Protein AF-A0A9P8V8M3-F1 (afdb_monomer_lite)

Secondary structure (DSSP, 8-state):
--S-PPPSSTTSPP---GGGGGG--EEEEEEETTS-----HHHHHHHHTT-SEEEEEEE-SSTT---SGGGGGGTT----SEEEEEES-TT-HHHHHHHHHHHHSPP----------

pLDDT: mean 81.67, std 18.56, range [38.06, 97.56]

Radius of gyration: 16.49 Å; chains: 1; bounding box: 47×42×40 Å

Organism: NCBI:txid936078

Sequence (117 aa):
MLKGFPSLGSGCPPLREVAVLPRIRRFYLRVRLDCDTILRREDVTQAFSGVEELVIDVWQAMFLGADHSALKIFEGVRNVKNPRITGSTTGFHDYARWLEDVMKGEVESPVETSEEN

Structure (mmCIF, N/CA/C/O backbone):
data_AF-A0A9P8V8M3-F1
#
_entry.id   AF-A0A9P8V8M3-F1
#
loop_
_atom_site.group_PDB
_atom_site.id
_atom_site.type_symbol
_atom_site.label_atom_id
_atom_site.label_alt_id
_atom_site.label_comp_id
_atom_site.label_asym_id
_atom_site.label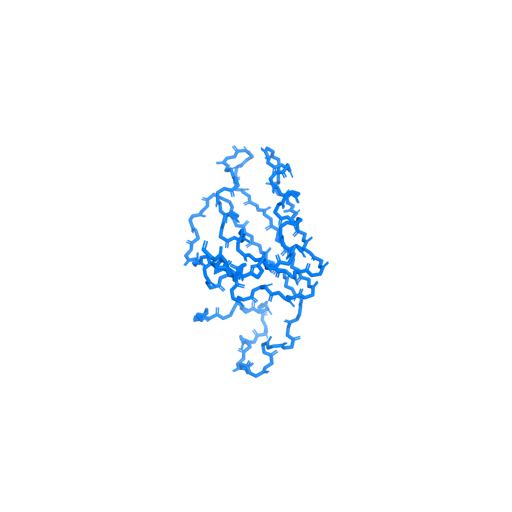_entity_id
_atom_site.label_seq_id
_atom_site.pdbx_PDB_ins_code
_atom_site.Cartn_x
_atom_site.Cartn_y
_atom_site.Cartn_z
_atom_site.occupancy
_atom_site.B_iso_or_equiv
_atom_site.auth_seq_id
_atom_site.auth_comp_id
_atom_site.auth_asym_id
_atom_site.auth_atom_id
_atom_site.pdbx_PDB_model_num
ATOM 1 N N . MET A 1 1 ? 3.275 -12.520 12.100 1.00 40.09 1 MET A N 1
ATOM 2 C CA . MET A 1 1 ? 3.616 -11.507 13.138 1.00 40.09 1 MET A CA 1
ATOM 3 C C . MET A 1 1 ? 4.928 -10.836 12.733 1.00 40.09 1 MET A C 1
ATOM 5 O O . MET A 1 1 ? 5.972 -11.481 12.808 1.00 40.09 1 MET A O 1
ATOM 9 N N . LEU A 1 2 ? 4.887 -9.583 12.253 1.00 44.72 2 LEU A N 1
ATOM 10 C CA . LEU A 1 2 ? 6.090 -8.826 11.864 1.00 44.72 2 LEU A CA 1
ATOM 11 C C . LEU A 1 2 ? 7.050 -8.701 13.064 1.00 44.72 2 LEU A C 1
ATOM 13 O O . LEU A 1 2 ? 6.693 -8.122 14.086 1.00 44.72 2 LEU A O 1
ATOM 17 N N . LYS A 1 3 ? 8.275 -9.230 12.950 1.00 41.22 3 LYS A N 1
ATOM 18 C CA . LYS A 1 3 ? 9.258 -9.314 14.054 1.00 41.22 3 LYS A CA 1
ATOM 19 C C . LYS A 1 3 ? 10.054 -8.019 14.323 1.00 41.22 3 LYS A C 1
ATOM 21 O O . LYS A 1 3 ? 11.187 -8.078 14.789 1.00 41.22 3 LYS A O 1
ATOM 26 N N . GLY A 1 4 ? 9.472 -6.851 14.067 1.00 55.44 4 GLY A N 1
ATOM 27 C CA . GLY A 1 4 ? 10.084 -5.561 14.398 1.00 55.44 4 GLY A CA 1
ATOM 28 C C . GLY A 1 4 ? 9.378 -4.407 13.699 1.00 55.44 4 GLY A C 1
ATOM 29 O O . GLY A 1 4 ? 9.239 -4.421 12.479 1.00 55.44 4 GLY A O 1
ATOM 30 N N . PHE A 1 5 ? 8.907 -3.426 14.470 1.00 57.16 5 PHE A N 1
ATOM 31 C CA . PHE A 1 5 ? 8.253 -2.236 13.927 1.00 57.16 5 PHE A CA 1
ATOM 32 C C . PHE A 1 5 ? 9.311 -1.181 13.558 1.00 57.16 5 PHE A C 1
ATOM 34 O O . PHE A 1 5 ? 10.254 -0.989 14.335 1.00 57.16 5 PHE A O 1
ATOM 41 N N . PRO A 1 6 ? 9.190 -0.489 12.412 1.00 57.47 6 PRO A N 1
ATOM 42 C CA . PRO A 1 6 ? 10.121 0.571 12.044 1.00 57.47 6 PRO A CA 1
ATOM 43 C C . PRO A 1 6 ? 10.077 1.705 13.079 1.00 57.47 6 PRO A C 1
ATOM 45 O O . PRO A 1 6 ? 9.008 2.142 13.506 1.00 57.47 6 PRO A O 1
ATOM 48 N N . SER A 1 7 ? 11.247 2.175 13.513 1.00 55.47 7 SER A N 1
ATOM 49 C CA . SER A 1 7 ? 11.361 3.315 14.427 1.00 55.47 7 SER A CA 1
ATOM 50 C C . SER A 1 7 ? 10.819 4.585 13.766 1.00 55.47 7 SER A C 1
ATOM 52 O O . SER A 1 7 ? 11.233 4.928 12.656 1.00 55.47 7 SER A O 1
ATOM 54 N N . LEU A 1 8 ? 9.939 5.308 14.460 1.00 56.34 8 LEU A N 1
ATOM 55 C CA . LEU A 1 8 ? 9.415 6.604 14.024 1.00 56.34 8 LEU A CA 1
ATOM 56 C C . LEU A 1 8 ? 10.487 7.694 14.229 1.00 56.34 8 LEU A C 1
ATOM 58 O O . LEU A 1 8 ? 10.442 8.461 15.182 1.00 56.34 8 LEU A O 1
ATOM 62 N N . GLY A 1 9 ? 11.485 7.743 13.345 1.00 54.00 9 GLY A N 1
ATOM 63 C CA . GLY A 1 9 ? 12.499 8.802 13.302 1.00 54.00 9 GLY A CA 1
ATOM 64 C C . GLY A 1 9 ? 13.653 8.674 14.308 1.00 54.00 9 GLY A C 1
ATOM 65 O O . GLY A 1 9 ? 13.595 7.942 15.296 1.00 54.00 9 GLY A O 1
ATOM 66 N N . SER A 1 10 ? 14.734 9.410 14.033 1.00 50.25 10 SER A N 1
ATOM 67 C CA . SER A 1 10 ? 15.955 9.484 14.844 1.00 50.25 10 SER A CA 1
ATOM 68 C C . SER A 1 10 ? 15.697 10.238 16.154 1.00 50.25 10 SER A C 1
ATOM 70 O O . SER A 1 10 ? 16.038 11.410 16.291 1.00 50.25 10 SER A O 1
ATOM 72 N N . GLY A 1 11 ? 15.023 9.597 17.103 1.00 57.19 11 GLY A N 1
ATOM 73 C CA . GLY A 1 11 ? 14.722 10.199 18.403 1.00 57.19 11 GLY A CA 1
ATOM 74 C C . GLY A 1 11 ? 13.590 9.525 19.169 1.00 57.19 11 GLY A C 1
ATOM 75 O O . GLY A 1 11 ? 13.534 9.661 20.387 1.00 57.19 11 GLY A O 1
ATOM 76 N N . CYS A 1 12 ? 12.728 8.751 18.499 1.00 55.00 12 CYS A N 1
ATOM 77 C CA . CYS A 1 12 ? 11.761 7.907 19.194 1.00 55.00 12 CYS A CA 1
ATOM 78 C C . CYS A 1 12 ? 12.305 6.481 19.314 1.00 55.00 12 CYS A C 1
ATOM 80 O O . CYS A 1 12 ? 12.608 5.858 18.289 1.00 55.00 12 CYS A O 1
ATOM 82 N N . PRO A 1 13 ? 12.410 5.922 20.535 1.00 57.56 13 PRO A N 1
ATOM 83 C CA . PRO A 1 13 ? 12.654 4.496 20.671 1.00 57.56 13 PRO A CA 1
ATOM 84 C C . PRO A 1 13 ? 11.533 3.723 19.951 1.00 57.56 13 PRO A C 1
ATOM 86 O O . PRO A 1 13 ? 10.395 4.201 19.901 1.00 57.56 13 PRO A O 1
ATOM 89 N N . PRO A 1 14 ? 11.831 2.540 19.383 1.00 61.34 14 PRO A N 1
ATOM 90 C CA . PRO A 1 14 ? 10.814 1.719 18.738 1.00 61.34 14 PRO A CA 1
ATOM 91 C C . PRO A 1 14 ? 9.677 1.463 19.725 1.00 61.34 14 PRO A C 1
ATOM 93 O O . PRO A 1 14 ? 9.929 1.267 20.916 1.00 61.34 14 PRO A O 1
ATOM 96 N N . LEU A 1 15 ? 8.439 1.490 19.234 1.00 62.59 15 LEU A N 1
ATOM 97 C CA . LEU A 1 15 ? 7.245 1.285 20.046 1.00 62.59 15 LEU A CA 1
ATOM 98 C C . LEU A 1 15 ? 7.373 -0.029 20.831 1.00 62.59 15 LEU A C 1
ATOM 100 O O . LEU A 1 15 ? 7.352 -1.111 20.249 1.00 62.59 15 LEU A O 1
ATOM 104 N N . ARG A 1 16 ? 7.561 0.072 22.152 1.00 66.88 16 ARG A N 1
ATOM 105 C CA . ARG A 1 16 ? 7.803 -1.093 23.023 1.00 66.88 16 ARG A CA 1
ATOM 106 C C . ARG A 1 16 ? 6.510 -1.746 23.500 1.00 66.88 16 ARG A C 1
ATOM 108 O O . ARG A 1 16 ? 6.510 -2.908 23.889 1.00 66.88 16 ARG A O 1
ATOM 115 N N . GLU A 1 17 ? 5.410 -1.004 23.456 1.00 70.50 17 GLU A N 1
ATOM 116 C CA . GLU A 1 17 ? 4.110 -1.449 23.938 1.00 70.50 17 GLU A CA 1
ATOM 117 C C . GLU A 1 17 ? 3.282 -2.038 22.794 1.00 70.50 17 GLU A C 1
ATOM 119 O O . GLU A 1 17 ? 2.655 -1.336 22.007 1.00 70.50 17 GLU A O 1
ATOM 124 N N . VAL A 1 18 ? 3.243 -3.366 22.719 1.00 70.12 18 VAL A N 1
ATOM 125 C CA . VAL A 1 18 ? 2.428 -4.099 21.733 1.00 70.12 18 VAL A CA 1
ATOM 126 C C . VAL A 1 18 ? 0.932 -3.781 21.893 1.00 70.12 18 VAL A C 1
ATOM 128 O O . VAL A 1 18 ? 0.187 -3.774 20.916 1.00 70.12 18 VAL A O 1
ATOM 131 N N . ALA A 1 19 ? 0.493 -3.447 23.111 1.00 76.06 19 ALA A N 1
ATOM 132 C CA . ALA A 1 19 ? -0.904 -3.162 23.440 1.00 76.06 19 ALA A CA 1
ATOM 133 C C . ALA A 1 19 ? -1.486 -1.927 22.729 1.00 76.06 19 ALA A C 1
ATOM 135 O O . ALA A 1 19 ? -2.703 -1.826 22.583 1.00 76.06 19 ALA A O 1
ATOM 136 N N . VAL A 1 20 ? -0.646 -0.993 22.271 1.00 74.81 20 VAL A N 1
ATOM 137 C CA . VAL A 1 20 ? -1.103 0.193 21.528 1.00 74.81 20 VAL A CA 1
ATOM 138 C C . VAL A 1 20 ? -1.136 -0.017 20.016 1.00 74.81 20 VAL A C 1
ATOM 140 O O . VAL A 1 20 ? -1.745 0.795 19.324 1.00 74.81 20 VAL A O 1
ATOM 143 N N . LEU A 1 21 ? -0.588 -1.120 19.490 1.00 72.81 21 LEU A N 1
ATOM 144 C CA . LEU A 1 21 ? -0.635 -1.424 18.053 1.00 72.81 21 LEU A CA 1
ATOM 145 C C . LEU A 1 21 ? -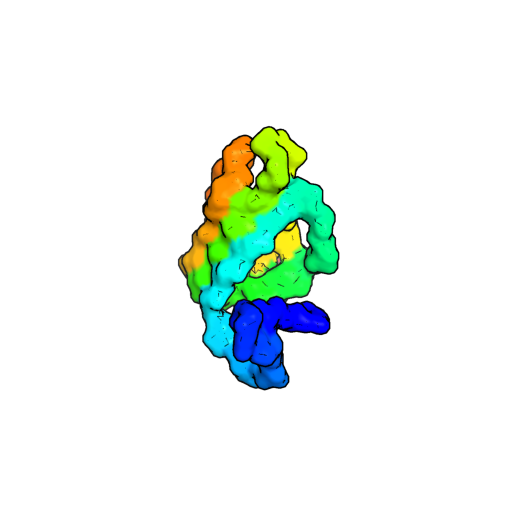2.060 -1.443 17.476 1.00 72.81 21 LEU A C 1
ATOM 147 O O . LEU A 1 21 ? -2.261 -0.816 16.439 1.00 72.81 21 LEU A O 1
ATOM 151 N N . PRO A 1 22 ? -3.078 -2.029 18.143 1.00 77.50 22 PRO A N 1
ATOM 152 C CA . PRO A 1 22 ? -4.453 -1.998 17.635 1.00 77.50 22 PRO A CA 1
ATOM 153 C C . PRO A 1 22 ? -5.064 -0.589 17.574 1.00 77.50 22 PRO A C 1
ATOM 155 O O . PRO A 1 22 ? -6.121 -0.394 16.976 1.00 77.50 22 PRO A O 1
ATOM 158 N N . ARG A 1 23 ? -4.439 0.408 18.221 1.00 82.06 23 ARG A N 1
ATOM 159 C CA . ARG A 1 23 ? -4.880 1.811 18.178 1.00 82.06 23 ARG A CA 1
ATOM 160 C C . ARG A 1 23 ? -4.296 2.576 16.993 1.00 82.06 23 ARG A C 1
ATOM 162 O O . ARG A 1 23 ? -4.804 3.650 16.676 1.00 82.06 23 ARG A O 1
ATOM 169 N N . ILE A 1 24 ? -3.259 2.054 16.336 1.00 84.94 24 ILE A N 1
ATOM 170 C CA . ILE A 1 24 ? -2.709 2.664 15.127 1.00 84.94 24 ILE A CA 1
ATOM 171 C C . ILE A 1 24 ? -3.659 2.341 13.980 1.00 84.94 24 ILE A C 1
ATOM 173 O O . ILE A 1 24 ? -3.769 1.198 13.553 1.00 84.94 24 ILE A O 1
ATOM 177 N N . ARG A 1 25 ? -4.366 3.360 13.491 1.00 87.12 25 ARG A N 1
ATOM 178 C CA . ARG A 1 25 ? -5.326 3.202 12.389 1.00 87.12 25 ARG A CA 1
ATOM 179 C C . ARG A 1 25 ? -4.858 3.804 11.073 1.00 87.12 25 ARG A C 1
ATOM 181 O O . ARG A 1 25 ? -5.509 3.600 10.056 1.00 87.12 25 ARG A O 1
ATOM 188 N N . ARG A 1 26 ? -3.761 4.558 11.095 1.00 92.62 26 ARG A N 1
ATOM 189 C CA . ARG A 1 26 ? -3.267 5.330 9.954 1.00 92.62 26 ARG A CA 1
ATOM 190 C C . ARG A 1 26 ? -1.816 4.964 9.708 1.00 92.62 26 ARG A C 1
ATOM 192 O O . ARG A 1 26 ? -0.981 5.137 10.595 1.00 92.62 26 ARG A O 1
ATOM 199 N N . PHE A 1 27 ? -1.538 4.452 8.520 1.00 92.31 27 PHE A N 1
ATOM 200 C CA . PHE A 1 27 ? -0.230 3.952 8.129 1.00 92.31 27 PHE A CA 1
ATOM 201 C C . PHE A 1 27 ? 0.268 4.683 6.890 1.00 92.31 27 PHE A C 1
ATOM 203 O O . PHE A 1 27 ? -0.474 4.903 5.935 1.00 92.31 27 PHE A O 1
ATOM 210 N N . TYR A 1 28 ? 1.554 5.023 6.908 1.00 93.69 28 TYR A N 1
ATOM 211 C CA . TYR A 1 28 ? 2.281 5.540 5.759 1.00 93.69 28 TYR A CA 1
ATOM 212 C C . TYR A 1 28 ? 3.504 4.653 5.539 1.00 93.69 28 TYR A C 1
ATOM 214 O O . TYR A 1 28 ? 4.358 4.531 6.419 1.00 93.69 28 TYR A O 1
ATOM 222 N N . LEU A 1 29 ? 3.568 4.011 4.379 1.00 92.38 29 LEU A N 1
ATOM 223 C CA . LEU A 1 29 ? 4.635 3.109 3.978 1.00 92.38 29 LEU A CA 1
ATOM 224 C C . LEU A 1 29 ? 5.368 3.708 2.790 1.00 92.38 29 LEU A C 1
ATOM 226 O O . LEU A 1 29 ? 4.741 4.222 1.870 1.00 92.38 29 LEU A O 1
ATOM 230 N N . ARG A 1 30 ? 6.693 3.568 2.779 1.00 92.56 30 ARG A N 1
ATOM 231 C CA . ARG A 1 30 ? 7.496 3.813 1.585 1.00 92.56 30 ARG A CA 1
ATOM 232 C C . ARG A 1 30 ? 7.984 2.482 1.034 1.00 92.56 30 ARG A C 1
ATOM 234 O O . ARG A 1 30 ? 8.711 1.768 1.722 1.00 92.56 30 ARG A O 1
ATOM 241 N N . VAL A 1 31 ? 7.584 2.157 -0.191 1.00 92.00 31 VAL A N 1
ATOM 242 C CA . VAL A 1 31 ? 7.897 0.883 -0.849 1.00 92.00 31 VAL A CA 1
ATOM 243 C C . VAL A 1 31 ? 8.823 1.140 -2.028 1.00 92.00 31 VAL A C 1
ATOM 245 O O . VAL A 1 31 ? 8.555 1.986 -2.878 1.00 92.00 31 VAL A O 1
ATOM 248 N N . ARG A 1 32 ? 9.936 0.410 -2.061 1.00 92.31 32 ARG A N 1
ATOM 249 C CA . ARG A 1 32 ? 10.883 0.440 -3.171 1.00 92.31 32 ARG A CA 1
ATOM 250 C C . ARG A 1 32 ? 10.478 -0.617 -4.199 1.00 92.31 32 ARG A C 1
ATOM 252 O O . ARG A 1 32 ? 10.331 -1.774 -3.823 1.00 92.31 32 ARG A O 1
ATOM 259 N N . LEU A 1 33 ? 10.283 -0.222 -5.456 1.00 91.88 33 LEU A N 1
ATOM 260 C CA . LEU A 1 33 ? 9.804 -1.115 -6.522 1.00 91.88 33 LEU A CA 1
ATOM 261 C C . LEU A 1 33 ? 10.911 -2.005 -7.103 1.00 91.88 33 LEU A C 1
ATOM 263 O O . LEU A 1 33 ? 10.645 -3.120 -7.526 1.00 91.88 33 LEU A O 1
ATOM 267 N N . ASP A 1 34 ? 12.152 -1.522 -7.110 1.00 87.62 34 ASP A N 1
ATOM 268 C CA . ASP A 1 34 ? 13.322 -2.190 -7.694 1.00 87.62 34 ASP A CA 1
ATOM 269 C C . ASP A 1 34 ? 14.039 -3.136 -6.712 1.00 87.62 34 ASP A C 1
ATOM 271 O O . ASP A 1 34 ? 15.225 -3.421 -6.873 1.00 87.62 34 ASP A O 1
ATOM 275 N N . CYS A 1 35 ? 13.359 -3.591 -5.656 1.00 83.06 35 CYS A N 1
ATOM 276 C CA . CYS A 1 35 ? 13.921 -4.504 -4.661 1.00 83.06 35 CYS A CA 1
ATOM 277 C C . CYS A 1 35 ? 12.912 -5.569 -4.242 1.00 83.06 35 CYS A C 1
ATOM 279 O O . CYS A 1 35 ? 11.741 -5.271 -4.001 1.00 83.06 35 CYS A O 1
ATOM 281 N N . ASP A 1 36 ? 13.411 -6.788 -4.049 1.00 79.88 36 ASP A N 1
ATOM 282 C CA . ASP A 1 36 ? 12.621 -7.859 -3.462 1.00 79.88 36 ASP A CA 1
ATOM 283 C C . ASP A 1 36 ? 12.254 -7.521 -2.018 1.00 79.88 36 ASP A C 1
ATOM 285 O O . ASP A 1 36 ? 13.077 -7.101 -1.196 1.00 79.88 36 ASP A O 1
ATOM 289 N N . THR A 1 37 ? 10.982 -7.721 -1.702 1.00 77.50 37 THR A N 1
ATOM 290 C CA . THR A 1 37 ? 10.463 -7.553 -0.351 1.00 77.50 37 THR A CA 1
ATOM 291 C C . THR A 1 37 ? 10.659 -8.829 0.460 1.00 77.50 37 THR A C 1
ATOM 293 O O . THR A 1 37 ? 10.359 -9.932 0.010 1.00 77.50 37 THR A O 1
ATOM 296 N N . ILE A 1 38 ? 11.121 -8.682 1.701 1.00 82.56 38 ILE A N 1
ATOM 297 C CA . ILE A 1 38 ? 11.167 -9.784 2.676 1.00 82.56 38 ILE A CA 1
ATOM 298 C C . ILE A 1 38 ? 9.803 -10.043 3.330 1.00 82.56 38 ILE A C 1
ATOM 300 O O . ILE A 1 38 ? 9.653 -10.983 4.112 1.00 82.56 38 ILE A O 1
ATOM 304 N N . LEU A 1 39 ? 8.821 -9.175 3.068 1.00 82.81 39 LEU A N 1
ATOM 305 C CA . LEU A 1 39 ? 7.496 -9.264 3.660 1.00 82.81 39 LEU A CA 1
ATOM 306 C C . LEU A 1 39 ? 6.647 -10.274 2.900 1.00 82.81 39 LEU A C 1
ATOM 308 O O . LEU A 1 39 ? 6.560 -10.253 1.674 1.00 82.81 39 LEU A O 1
ATOM 312 N N . ARG A 1 40 ? 5.976 -11.135 3.660 1.00 88.06 40 ARG A N 1
ATOM 313 C CA . ARG A 1 40 ? 5.026 -12.100 3.118 1.00 88.06 40 ARG A CA 1
ATOM 314 C C . ARG A 1 40 ? 3.658 -11.456 2.961 1.00 88.06 40 ARG A C 1
ATOM 316 O O . ARG A 1 40 ? 3.250 -10.643 3.793 1.00 88.06 40 ARG A O 1
ATOM 323 N N . ARG A 1 41 ? 2.937 -11.855 1.915 1.00 90.88 41 ARG A N 1
ATOM 324 C CA . ARG A 1 41 ? 1.585 -11.362 1.616 1.00 90.88 41 ARG A CA 1
ATOM 325 C C . ARG A 1 41 ? 0.636 -11.559 2.802 1.00 90.88 41 ARG A C 1
ATOM 327 O O . ARG A 1 41 ? -0.175 -10.682 3.088 1.00 90.88 41 ARG A O 1
ATOM 334 N N . GLU A 1 42 ? 0.756 -12.672 3.517 1.00 90.94 42 GLU A N 1
ATOM 335 C CA . GLU A 1 42 ? -0.110 -13.015 4.649 1.00 90.94 42 GLU A CA 1
ATOM 336 C C . GLU A 1 42 ? 0.113 -12.059 5.829 1.00 90.94 42 GLU A C 1
ATOM 338 O O . GLU A 1 42 ? -0.846 -11.555 6.412 1.00 90.94 42 GLU A O 1
ATOM 343 N N . ASP A 1 43 ? 1.377 -11.746 6.137 1.00 90.75 43 ASP A N 1
ATOM 344 C CA . ASP A 1 43 ? 1.734 -10.801 7.198 1.00 90.75 43 ASP A CA 1
ATOM 345 C C . ASP A 1 43 ? 1.252 -9.376 6.866 1.00 90.75 43 ASP A C 1
ATOM 347 O O . ASP A 1 43 ? 0.752 -8.673 7.743 1.00 90.75 43 ASP A O 1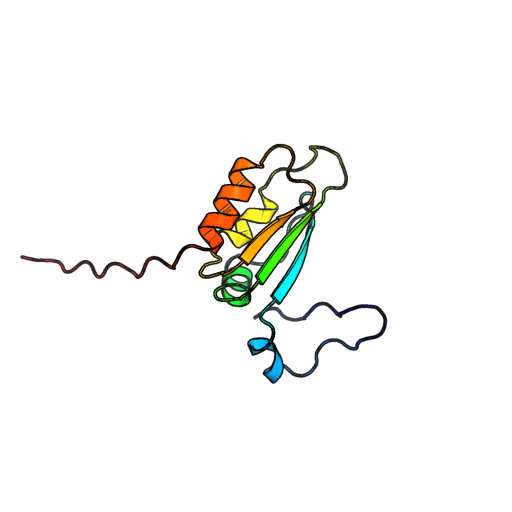
ATOM 351 N N . VAL A 1 44 ? 1.362 -8.958 5.599 1.00 92.50 44 VAL A N 1
ATOM 352 C CA . VAL A 1 44 ? 0.868 -7.657 5.105 1.00 92.50 44 VAL A CA 1
ATOM 353 C C . VAL A 1 44 ? -0.657 -7.585 5.192 1.00 92.50 44 VAL A C 1
ATOM 355 O O . VAL A 1 44 ? -1.207 -6.612 5.706 1.00 92.50 44 VAL A O 1
ATOM 358 N N . THR A 1 45 ? -1.341 -8.638 4.748 1.00 93.69 45 THR A N 1
ATOM 359 C CA . THR A 1 45 ? -2.806 -8.732 4.795 1.00 93.69 45 THR A CA 1
ATOM 360 C C . THR A 1 45 ? -3.313 -8.636 6.230 1.00 93.69 45 THR A C 1
ATOM 362 O O . THR A 1 45 ? -4.213 -7.843 6.510 1.00 93.69 45 THR A O 1
ATOM 365 N N . GLN 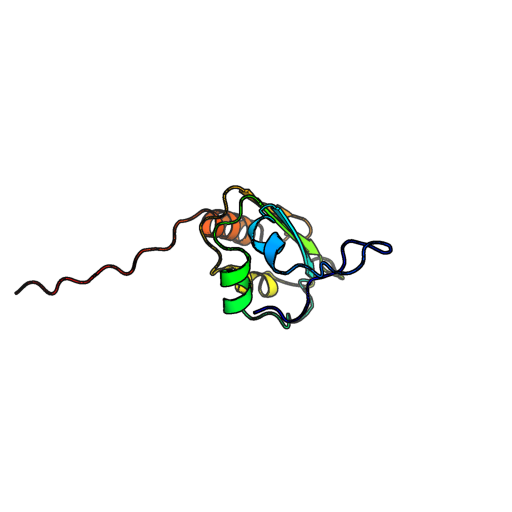A 1 46 ? -2.697 -9.380 7.153 1.00 90.44 46 GLN A N 1
ATOM 366 C CA . GLN A 1 46 ? -3.045 -9.341 8.571 1.00 90.44 46 GLN A CA 1
ATOM 367 C C . GLN A 1 46 ? -2.784 -7.964 9.198 1.00 90.44 46 GLN A C 1
ATOM 369 O O . GLN A 1 46 ? -3.546 -7.529 10.057 1.00 90.44 46 GLN A O 1
ATOM 374 N N . ALA A 1 47 ? -1.701 -7.292 8.804 1.00 88.94 47 ALA A N 1
ATOM 375 C CA . ALA A 1 47 ? -1.299 -6.028 9.411 1.00 88.94 47 ALA A CA 1
ATOM 376 C C . ALA A 1 47 ? -2.170 -4.838 8.983 1.00 88.94 47 ALA A C 1
ATOM 378 O O . ALA A 1 47 ? -2.386 -3.937 9.792 1.00 88.94 47 ALA A O 1
ATOM 379 N N . PHE A 1 48 ? -2.634 -4.812 7.730 1.00 92.88 48 PHE A N 1
ATOM 380 C CA . PHE A 1 48 ? -3.253 -3.615 7.151 1.00 92.88 48 PHE A CA 1
ATOM 381 C C . PHE A 1 48 ? -4.732 -3.759 6.795 1.00 92.88 48 PHE A C 1
ATOM 383 O O . PHE A 1 48 ? -5.360 -2.758 6.458 1.00 92.88 48 PHE A O 1
ATOM 390 N N . SER A 1 49 ? -5.318 -4.953 6.872 1.00 93.31 49 SER A N 1
ATOM 391 C CA . SER A 1 49 ? -6.761 -5.077 6.642 1.00 93.31 49 SER A CA 1
ATOM 392 C C . SER A 1 49 ? -7.557 -4.418 7.771 1.00 93.31 49 SER A C 1
ATOM 394 O O . SER A 1 49 ? -7.221 -4.565 8.946 1.00 93.31 49 SER A O 1
ATOM 396 N N . GLY A 1 50 ? -8.619 -3.689 7.424 1.00 92.75 50 GLY A N 1
ATOM 397 C CA . GLY A 1 50 ? -9.489 -3.009 8.395 1.00 92.75 50 GLY A CA 1
ATOM 398 C C . GLY A 1 50 ? -8.934 -1.703 8.982 1.00 92.75 50 GLY A C 1
ATOM 399 O O . GLY A 1 50 ? -9.527 -1.152 9.912 1.00 92.75 50 GLY A O 1
ATOM 400 N N . VAL A 1 51 ? -7.798 -1.200 8.485 1.00 93.69 51 VAL A N 1
ATOM 401 C CA . VAL A 1 51 ? -7.231 0.077 8.949 1.00 93.69 51 VAL A CA 1
ATOM 402 C C . VAL A 1 51 ? -7.991 1.270 8.364 1.00 93.69 51 VAL A C 1
ATOM 404 O O . VAL A 1 51 ? -8.642 1.191 7.323 1.00 93.69 51 VAL A O 1
ATOM 407 N N . GLU A 1 52 ? -7.907 2.419 9.031 1.00 93.62 52 GLU A N 1
ATOM 408 C CA . GLU A 1 52 ? -8.595 3.629 8.579 1.00 93.62 52 GLU A CA 1
ATOM 409 C C . GLU A 1 52 ? -7.898 4.265 7.370 1.00 93.62 52 GLU A C 1
ATOM 411 O O . GLU A 1 52 ? -8.550 4.691 6.421 1.00 93.62 52 GLU A O 1
ATOM 416 N N . GLU A 1 53 ? -6.571 4.321 7.378 1.00 94.88 53 GLU A N 1
ATOM 417 C CA . GLU A 1 53 ? -5.796 4.932 6.303 1.00 94.88 53 GLU A CA 1
ATOM 418 C C . GLU A 1 53 ? -4.538 4.115 6.026 1.00 94.88 53 GLU A C 1
ATOM 420 O O . GLU A 1 53 ? -3.796 3.772 6.950 1.00 94.88 53 GLU A O 1
ATOM 425 N N . LEU A 1 54 ? -4.291 3.839 4.746 1.00 96.62 54 LEU A N 1
ATOM 426 C CA . LEU A 1 54 ? -3.074 3.192 4.270 1.00 96.62 54 LEU A CA 1
ATOM 427 C C . LEU A 1 54 ? -2.545 3.966 3.068 1.00 96.62 54 LEU A C 1
ATOM 429 O O . LEU A 1 54 ? -3.120 3.917 1.985 1.00 96.62 54 LEU A O 1
ATOM 433 N N . VAL A 1 55 ? -1.436 4.671 3.255 1.00 97.06 55 VAL A N 1
ATOM 434 C CA . VAL A 1 55 ? -0.734 5.357 2.172 1.00 97.06 55 VAL A CA 1
ATOM 435 C C . VAL A 1 55 ? 0.518 4.570 1.818 1.00 97.06 55 VAL A C 1
ATOM 437 O O . VAL A 1 55 ? 1.361 4.326 2.680 1.00 97.06 55 VAL A O 1
ATOM 440 N N . ILE A 1 56 ? 0.648 4.192 0.552 1.00 96.62 56 ILE A N 1
ATOM 441 C CA . ILE A 1 56 ? 1.808 3.499 -0.003 1.00 96.62 56 ILE A CA 1
ATOM 442 C C . ILE A 1 56 ? 2.495 4.449 -0.984 1.00 96.62 56 ILE A C 1
ATOM 444 O O . ILE A 1 56 ? 2.052 4.642 -2.113 1.00 96.62 56 ILE A O 1
ATOM 448 N N . ASP A 1 57 ? 3.587 5.055 -0.537 1.00 96.56 57 ASP A N 1
ATOM 449 C CA . ASP A 1 57 ? 4.457 5.888 -1.358 1.00 96.56 57 ASP A CA 1
ATOM 450 C C . ASP A 1 57 ? 5.486 5.007 -2.069 1.00 96.56 57 ASP A C 1
ATOM 452 O O . ASP A 1 57 ? 6.402 4.466 -1.441 1.00 96.56 57 ASP A O 1
ATOM 456 N N . VAL A 1 58 ? 5.324 4.824 -3.378 1.00 95.38 58 VAL A N 1
ATOM 457 C CA . VAL A 1 58 ? 6.230 4.004 -4.182 1.00 95.38 58 VAL A CA 1
ATOM 458 C C . VAL A 1 58 ? 7.352 4.830 -4.787 1.00 95.38 58 VAL A C 1
ATOM 460 O O . VAL A 1 58 ? 7.153 5.941 -5.283 1.00 95.38 58 VAL A O 1
ATOM 463 N N . TRP A 1 59 ? 8.551 4.261 -4.800 1.00 94.31 59 TRP A N 1
ATOM 464 C CA . TRP A 1 59 ? 9.707 4.872 -5.440 1.00 94.31 59 TRP A CA 1
ATOM 465 C C . TRP A 1 59 ? 10.583 3.829 -6.135 1.00 94.31 59 TRP A C 1
ATOM 467 O O . TRP A 1 59 ? 10.558 2.645 -5.801 1.00 94.31 59 TRP A O 1
ATOM 477 N N . GLN A 1 60 ? 11.354 4.291 -7.113 1.00 90.12 60 GLN A N 1
ATOM 478 C CA . GLN A 1 60 ? 12.325 3.502 -7.867 1.00 90.12 60 GLN A CA 1
ATOM 479 C C . GLN A 1 60 ? 13.592 4.334 -8.075 1.00 90.12 60 GLN A C 1
ATOM 481 O O . GLN A 1 60 ? 13.515 5.561 -8.171 1.00 90.12 60 GLN A O 1
ATOM 486 N N . ALA A 1 61 ? 14.756 3.684 -8.132 1.00 89.81 61 ALA A N 1
ATOM 487 C CA . ALA A 1 61 ? 16.025 4.383 -8.339 1.00 89.81 61 ALA A CA 1
ATOM 488 C C . ALA A 1 61 ? 16.207 4.895 -9.781 1.00 89.81 61 ALA A C 1
ATOM 490 O O . ALA A 1 61 ? 16.840 5.928 -9.991 1.00 89.81 61 ALA A O 1
ATOM 491 N N . MET A 1 62 ? 15.647 4.191 -10.770 1.00 89.19 62 MET A N 1
ATOM 492 C CA . MET A 1 62 ? 15.692 4.563 -12.188 1.00 89.19 62 MET A CA 1
ATOM 493 C C . MET A 1 62 ? 14.281 4.776 -12.730 1.00 89.19 62 MET A C 1
ATOM 495 O O . MET A 1 62 ? 13.376 4.028 -12.381 1.00 89.19 62 MET A O 1
ATOM 499 N N . PHE A 1 63 ? 14.083 5.773 -13.595 1.00 83.69 63 PHE A N 1
ATOM 500 C CA . PHE A 1 63 ? 12.779 6.038 -14.210 1.00 83.69 63 PHE A CA 1
ATOM 501 C C . PHE A 1 63 ? 12.358 4.879 -15.124 1.00 83.69 63 PHE A C 1
ATOM 503 O O . PHE A 1 63 ? 13.108 4.520 -16.027 1.00 83.69 63 PHE A O 1
ATOM 510 N N . LEU A 1 64 ? 11.164 4.317 -14.888 1.00 84.81 64 LEU A N 1
ATOM 511 C CA . LEU A 1 64 ? 10.644 3.127 -15.586 1.00 84.81 64 LEU A CA 1
ATOM 512 C C . LEU A 1 64 ? 11.566 1.895 -15.483 1.00 84.81 64 LEU A C 1
ATOM 514 O O . LEU A 1 64 ? 11.565 1.039 -16.364 1.00 84.81 64 LEU A O 1
ATOM 518 N N . GLY A 1 65 ? 12.360 1.809 -14.412 1.00 85.88 65 GLY A N 1
ATOM 519 C CA . GLY A 1 65 ? 13.255 0.681 -14.153 1.00 85.88 65 GLY A CA 1
ATOM 520 C C . GLY A 1 65 ? 12.585 -0.495 -13.440 1.00 85.88 65 GLY A C 1
ATOM 521 O O . GLY A 1 65 ? 13.175 -1.570 -13.381 1.00 85.88 65 GLY A O 1
ATOM 522 N N . ALA A 1 66 ? 11.382 -0.301 -12.893 1.00 88.75 66 ALA A N 1
ATOM 523 C CA . ALA A 1 66 ? 10.627 -1.325 -12.179 1.00 88.75 66 ALA A CA 1
ATOM 524 C C . ALA A 1 66 ? 9.130 -1.282 -12.520 1.00 88.75 66 ALA A C 1
ATOM 526 O O . ALA A 1 66 ? 8.591 -0.239 -12.900 1.00 88.75 66 ALA A O 1
ATOM 527 N N . ASP A 1 67 ? 8.468 -2.428 -12.366 1.00 90.25 67 ASP A N 1
ATOM 528 C CA . ASP A 1 67 ? 7.027 -2.591 -12.541 1.00 90.25 67 ASP A CA 1
ATOM 529 C C . ASP A 1 67 ? 6.282 -2.577 -11.188 1.00 90.25 67 ASP A C 1
ATOM 531 O O . ASP A 1 67 ? 6.794 -2.130 -10.160 1.00 90.25 67 ASP A O 1
ATOM 535 N N . HIS A 1 68 ? 5.038 -3.057 -11.186 1.00 92.50 68 HIS A N 1
ATOM 536 C CA . HIS A 1 68 ? 4.173 -3.116 -10.009 1.00 92.50 68 HIS A CA 1
ATOM 537 C C . HIS A 1 68 ? 4.316 -4.418 -9.196 1.00 92.50 68 HIS A C 1
ATOM 539 O O . HIS A 1 68 ? 3.543 -4.640 -8.264 1.00 92.50 68 HIS A O 1
ATOM 545 N N . SER A 1 69 ? 5.269 -5.300 -9.517 1.00 92.38 69 SER A N 1
ATOM 546 C CA . SER A 1 69 ? 5.410 -6.621 -8.879 1.00 92.38 69 SER A CA 1
ATOM 547 C C . SER A 1 69 ? 5.567 -6.546 -7.356 1.00 92.38 69 SER A C 1
ATOM 549 O O . SER A 1 69 ? 4.921 -7.312 -6.637 1.00 92.38 69 SER A O 1
ATOM 551 N N . ALA A 1 70 ? 6.323 -5.568 -6.849 1.00 91.88 70 ALA A N 1
ATOM 552 C CA . ALA A 1 70 ? 6.500 -5.330 -5.415 1.00 91.88 70 ALA A CA 1
ATOM 553 C C . ALA A 1 70 ? 5.182 -5.015 -4.678 1.00 91.88 70 ALA A C 1
ATOM 555 O O . ALA A 1 70 ? 5.071 -5.246 -3.474 1.00 91.88 70 ALA A O 1
ATOM 556 N N . LEU A 1 71 ? 4.160 -4.520 -5.387 1.00 94.31 71 LEU A N 1
ATOM 557 C CA . LEU A 1 71 ? 2.853 -4.202 -4.810 1.00 94.31 71 LEU A CA 1
ATOM 558 C C . LEU A 1 71 ? 1.925 -5.416 -4.689 1.00 94.31 71 LEU A C 1
ATOM 560 O O . LEU A 1 71 ? 0.922 -5.338 -3.980 1.00 94.31 71 LEU A O 1
ATOM 564 N N . LYS A 1 72 ? 2.250 -6.555 -5.312 1.00 94.31 72 LYS A N 1
ATOM 565 C CA . LYS A 1 72 ? 1.396 -7.758 -5.292 1.00 94.31 72 LYS A CA 1
ATOM 566 C C . LYS A 1 72 ? 1.196 -8.350 -3.893 1.00 94.31 72 LYS A 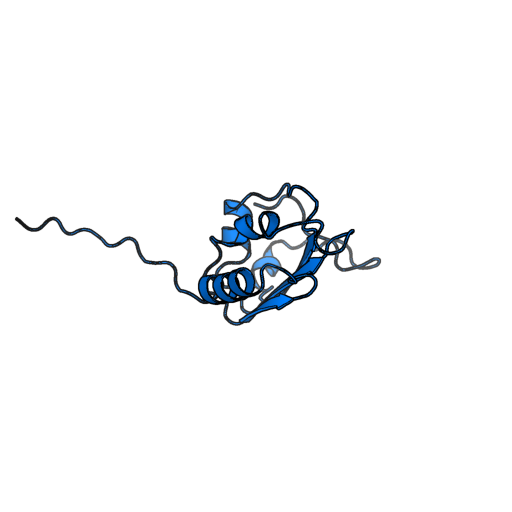C 1
ATOM 568 O O . LYS A 1 72 ? 0.220 -9.052 -3.626 1.00 94.31 72 LYS A O 1
ATOM 573 N N . ILE A 1 73 ? 2.098 -8.047 -2.960 1.00 94.75 73 ILE A N 1
ATOM 574 C CA . ILE A 1 73 ? 1.966 -8.450 -1.551 1.00 94.75 73 ILE A CA 1
ATOM 575 C C . ILE A 1 73 ? 0.777 -7.779 -0.852 1.00 94.75 73 ILE A C 1
ATOM 577 O O . ILE A 1 73 ? 0.333 -8.266 0.183 1.00 94.75 73 ILE A O 1
ATOM 581 N N . PHE A 1 74 ? 0.260 -6.681 -1.406 1.00 95.69 74 PHE A N 1
ATOM 582 C CA . PHE A 1 74 ? -0.870 -5.948 -0.847 1.00 95.69 74 PHE A CA 1
ATOM 583 C C . PHE A 1 74 ? -2.221 -6.350 -1.451 1.00 95.69 74 PHE A C 1
ATOM 585 O O . PHE A 1 74 ? -3.255 -5.925 -0.947 1.00 95.69 74 PHE A O 1
ATOM 592 N N . GLU A 1 75 ? -2.247 -7.196 -2.484 1.00 95.75 75 GLU A N 1
ATOM 593 C CA . GLU A 1 75 ? -3.481 -7.621 -3.169 1.00 95.75 75 GLU A CA 1
ATOM 594 C C . GLU A 1 75 ? -4.472 -8.358 -2.256 1.00 95.75 75 GLU A C 1
ATOM 596 O O . GLU A 1 75 ? -5.641 -8.486 -2.610 1.00 95.75 75 GLU A O 1
ATOM 601 N N . GLY A 1 76 ? -4.028 -8.853 -1.095 1.00 94.62 76 GLY A N 1
ATOM 602 C CA . GLY A 1 76 ? -4.880 -9.489 -0.085 1.00 94.62 76 GLY A CA 1
ATOM 603 C C . GLY A 1 76 ? -5.483 -8.524 0.942 1.00 94.62 76 GLY A C 1
ATOM 604 O O . GLY A 1 76 ? -6.383 -8.916 1.676 1.00 94.62 76 GLY A O 1
ATOM 605 N N . VAL A 1 77 ? -5.025 -7.270 1.000 1.00 95.88 77 VAL A N 1
ATOM 606 C CA . VAL A 1 77 ? -5.506 -6.273 1.970 1.00 95.88 77 VAL A CA 1
ATOM 607 C C . VAL A 1 77 ? -6.940 -5.862 1.627 1.00 95.88 77 VAL A C 1
ATOM 609 O O . VAL A 1 77 ? -7.238 -5.590 0.466 1.00 95.88 77 VAL A O 1
ATOM 612 N N . ARG A 1 78 ? -7.829 -5.824 2.624 1.00 96.38 78 ARG A N 1
ATOM 613 C CA . ARG A 1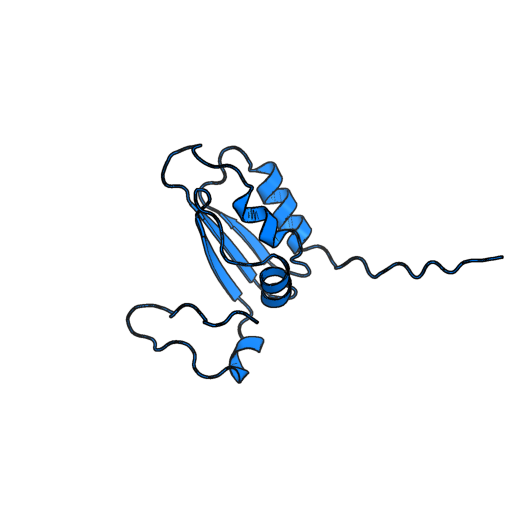 78 ? -9.261 -5.491 2.471 1.00 96.38 78 ARG A CA 1
ATOM 614 C C . ARG A 1 78 ? -9.737 -4.518 3.549 1.00 96.38 78 ARG A C 1
ATOM 616 O O . ARG A 1 78 ? -9.068 -4.344 4.570 1.00 96.38 78 ARG A O 1
ATOM 623 N N . ASN A 1 79 ? -10.929 -3.947 3.369 1.00 95.75 79 ASN A N 1
ATOM 624 C CA . ASN A 1 79 ? -11.606 -3.092 4.352 1.00 95.75 79 ASN A CA 1
ATOM 625 C C . ASN A 1 79 ? -10.810 -1.847 4.791 1.00 95.75 79 ASN A C 1
ATOM 627 O O . ASN A 1 79 ? -10.930 -1.391 5.929 1.00 95.75 79 ASN A O 1
ATOM 631 N N . VAL A 1 80 ? -9.975 -1.290 3.915 1.00 96.06 80 VAL A N 1
ATOM 632 C CA . VAL A 1 80 ? -9.265 -0.034 4.180 1.00 96.06 80 VAL A CA 1
ATOM 633 C C . VAL A 1 80 ? -10.176 1.134 3.824 1.00 96.06 80 VAL A C 1
ATOM 635 O O . VAL A 1 80 ? -10.625 1.249 2.687 1.00 96.06 80 VAL A O 1
ATOM 638 N N . LYS A 1 81 ? -10.427 2.046 4.768 1.00 94.62 81 LYS A N 1
ATOM 639 C CA . LYS A 1 81 ? -11.341 3.177 4.519 1.00 94.62 81 LYS A CA 1
ATOM 640 C C . LYS A 1 81 ? -10.764 4.194 3.523 1.00 94.62 81 LYS A C 1
ATOM 642 O O . LYS A 1 81 ? -11.496 4.701 2.677 1.00 94.62 81 LYS A O 1
ATOM 647 N N . ASN A 1 82 ? -9.469 4.499 3.618 1.00 96.19 82 ASN A N 1
ATOM 648 C CA . ASN A 1 82 ? -8.783 5.450 2.736 1.00 96.19 82 ASN A CA 1
ATOM 649 C C . ASN A 1 82 ? -7.415 4.917 2.256 1.00 96.19 82 ASN A C 1
ATOM 651 O O . ASN A 1 82 ? -6.379 5.354 2.771 1.00 96.19 82 ASN A O 1
ATOM 655 N N . PRO A 1 83 ? -7.373 3.956 1.313 1.00 96.94 83 PRO A N 1
ATOM 656 C CA . PRO A 1 83 ? -6.128 3.528 0.690 1.00 96.94 83 PRO A CA 1
ATOM 657 C C . PRO A 1 83 ? -5.683 4.530 -0.378 1.00 96.94 83 PRO A C 1
ATOM 659 O O . PRO A 1 83 ? -6.506 5.057 -1.129 1.00 96.94 83 PRO A O 1
ATOM 662 N N . ARG A 1 84 ? -4.376 4.793 -0.441 1.00 97.56 84 ARG A N 1
ATOM 663 C CA . ARG A 1 84 ? -3.757 5.664 -1.447 1.00 97.56 84 ARG A CA 1
ATOM 664 C C . ARG A 1 84 ? -2.403 5.121 -1.878 1.00 97.56 84 ARG A C 1
ATOM 666 O O . ARG A 1 84 ? -1.574 4.813 -1.026 1.00 97.56 84 ARG A O 1
ATOM 673 N N . ILE A 1 85 ? -2.142 5.102 -3.175 1.00 97.44 85 ILE A N 1
ATOM 674 C CA . ILE A 1 85 ? -0.853 4.754 -3.767 1.00 97.44 85 ILE A CA 1
ATOM 675 C C . ILE A 1 85 ? -0.308 5.994 -4.477 1.00 97.44 85 ILE A C 1
ATOM 677 O O . ILE A 1 85 ? -0.932 6.549 -5.379 1.00 97.44 85 ILE A O 1
ATOM 681 N N . THR A 1 86 ? 0.859 6.469 -4.046 1.00 96.31 86 THR A N 1
ATOM 682 C CA . THR A 1 86 ? 1.472 7.712 -4.543 1.00 96.31 86 THR A CA 1
ATOM 683 C C . THR A 1 86 ? 2.902 7.489 -5.010 1.00 96.31 86 THR A C 1
ATOM 685 O O . THR A 1 86 ? 3.481 6.438 -4.767 1.00 96.31 86 THR A O 1
ATOM 688 N N . GLY A 1 87 ? 3.495 8.486 -5.668 1.00 94.44 87 GLY A N 1
ATOM 689 C CA . GLY A 1 87 ? 4.899 8.449 -6.074 1.00 94.44 87 GLY A CA 1
ATOM 690 C C . GLY A 1 87 ? 5.091 7.909 -7.491 1.00 94.44 87 GLY A C 1
ATOM 691 O O . GLY A 1 87 ? 4.380 8.299 -8.416 1.00 94.44 87 GLY A O 1
ATOM 692 N N . SER A 1 88 ? 6.082 7.038 -7.670 1.00 93.12 88 SER A N 1
ATOM 693 C CA . SER A 1 88 ? 6.560 6.529 -8.964 1.00 93.12 88 SER A CA 1
ATOM 694 C C . SER A 1 88 ? 5.620 5.500 -9.616 1.00 93.12 88 SER A C 1
ATOM 696 O O . SER A 1 88 ? 6.006 4.356 -9.822 1.00 93.12 88 SER A O 1
ATOM 698 N N . THR A 1 89 ? 4.392 5.906 -9.944 1.00 94.06 89 THR A N 1
ATOM 699 C CA . THR A 1 89 ? 3.337 5.051 -10.538 1.00 94.06 89 THR A CA 1
ATOM 700 C C . THR A 1 89 ? 3.299 5.063 -12.071 1.00 94.06 89 THR A C 1
ATOM 702 O O . THR A 1 89 ? 2.487 4.367 -12.691 1.00 94.06 89 THR A O 1
ATOM 705 N N . THR A 1 90 ? 4.199 5.824 -12.702 1.00 93.31 90 THR A N 1
ATOM 706 C CA . THR A 1 90 ? 4.319 5.897 -14.160 1.00 93.31 90 THR A CA 1
ATOM 707 C C . THR A 1 90 ? 4.490 4.504 -14.762 1.00 93.31 90 THR A C 1
ATOM 709 O O . THR A 1 90 ? 5.421 3.788 -14.412 1.00 93.31 90 THR A O 1
ATOM 712 N N . GLY A 1 91 ? 3.593 4.136 -15.681 1.00 91.12 91 GLY A N 1
ATOM 713 C CA . GLY A 1 91 ? 3.591 2.830 -16.353 1.00 91.12 91 GLY A CA 1
ATOM 714 C C . GLY A 1 91 ? 2.621 1.796 -15.770 1.00 91.12 91 GLY A C 1
ATOM 715 O O . GLY A 1 91 ? 2.420 0.764 -16.399 1.00 91.12 91 GLY A O 1
ATOM 716 N N . PHE A 1 92 ? 1.981 2.058 -14.622 1.00 94.06 92 PHE A N 1
ATOM 717 C CA . PHE A 1 92 ? 1.023 1.119 -14.011 1.00 94.06 92 PHE A CA 1
ATOM 718 C C . PHE A 1 92 ? -0.098 1.806 -13.204 1.00 94.06 92 PHE A C 1
ATOM 720 O O . PHE A 1 92 ? -0.634 1.238 -12.254 1.00 94.06 92 PHE A O 1
ATOM 727 N N . HIS A 1 93 ? -0.492 3.025 -13.582 1.00 94.88 93 HIS A N 1
ATOM 728 C CA . HIS A 1 93 ? -1.542 3.783 -12.886 1.00 94.88 93 HIS A CA 1
ATOM 729 C C . HIS A 1 93 ? -2.871 3.024 -12.762 1.00 94.88 93 HIS A C 1
ATOM 731 O O . HIS A 1 93 ? -3.523 3.119 -11.725 1.00 94.88 93 HIS A O 1
ATOM 737 N N . ASP A 1 94 ? -3.254 2.255 -13.785 1.00 96.19 94 ASP A N 1
ATOM 738 C CA . ASP A 1 94 ? -4.494 1.472 -13.763 1.00 96.19 94 ASP A CA 1
ATOM 739 C C . ASP A 1 94 ? -4.432 0.364 -12.709 1.00 96.19 94 ASP A C 1
ATOM 741 O O . ASP A 1 94 ? -5.381 0.180 -11.951 1.00 96.19 94 ASP A O 1
ATOM 745 N N . TYR A 1 95 ? -3.280 -0.304 -12.586 1.00 96.81 95 TYR A N 1
ATOM 746 C CA . TYR A 1 95 ? -3.044 -1.274 -11.518 1.00 96.81 95 TYR A CA 1
ATOM 747 C C . TYR A 1 95 ? -3.084 -0.605 -10.140 1.00 96.81 95 TYR A C 1
ATOM 749 O O . TYR A 1 95 ? -3.683 -1.145 -9.216 1.00 96.81 95 TYR A O 1
ATOM 757 N N . ALA A 1 96 ? -2.482 0.579 -9.988 1.00 96.88 96 ALA A N 1
ATOM 758 C CA . ALA A 1 96 ? -2.505 1.302 -8.718 1.00 96.88 96 ALA A CA 1
ATOM 759 C C . ALA A 1 96 ? -3.941 1.667 -8.298 1.00 96.88 96 ALA A C 1
ATOM 761 O O . ALA A 1 96 ? -4.318 1.424 -7.156 1.00 96.88 96 ALA A O 1
ATOM 762 N N . ARG A 1 97 ? -4.762 2.173 -9.228 1.00 96.94 97 ARG A N 1
ATOM 763 C CA . ARG A 1 97 ? -6.182 2.472 -8.970 1.00 96.94 97 ARG A CA 1
ATOM 764 C C . ARG A 1 97 ? -6.979 1.219 -8.629 1.00 96.94 97 ARG A C 1
ATOM 766 O O . ARG A 1 97 ? -7.700 1.210 -7.638 1.00 96.94 97 ARG A O 1
ATOM 773 N N . TRP A 1 98 ? -6.804 0.153 -9.407 1.00 97.44 98 TRP A N 1
ATOM 774 C CA . TRP A 1 98 ? -7.436 -1.132 -9.122 1.00 97.44 98 TRP A CA 1
ATOM 775 C C . TRP A 1 98 ? -7.070 -1.639 -7.724 1.00 97.44 98 TRP A C 1
ATOM 777 O O . TRP A 1 98 ? -7.948 -2.063 -6.979 1.00 97.44 98 TRP A O 1
ATOM 787 N N . LEU A 1 99 ? -5.797 -1.548 -7.334 1.00 97.50 99 LEU A N 1
ATOM 788 C CA . LEU A 1 99 ? -5.345 -2.001 -6.023 1.00 97.50 99 LEU A CA 1
ATOM 789 C C . LEU A 1 99 ? -5.932 -1.150 -4.885 1.00 97.50 99 LEU A C 1
ATOM 791 O O . LEU A 1 99 ? -6.314 -1.706 -3.857 1.00 97.50 99 LEU A O 1
ATOM 795 N N . GLU A 1 100 ? -6.057 0.169 -5.060 1.00 97.56 100 GLU A N 1
ATOM 796 C CA . GLU A 1 100 ? -6.772 1.030 -4.106 1.00 97.56 100 GLU A CA 1
ATOM 797 C C . GLU A 1 100 ? -8.234 0.595 -3.933 1.00 97.56 100 GLU A C 1
ATOM 799 O O . GLU A 1 100 ? -8.731 0.541 -2.807 1.00 97.56 100 GLU A O 1
ATOM 804 N N . ASP A 1 101 ? -8.923 0.257 -5.021 1.00 97.00 101 ASP A N 1
ATOM 805 C CA . ASP A 1 101 ? -10.316 -0.190 -4.968 1.00 97.00 101 ASP A CA 1
ATOM 806 C C . ASP A 1 101 ? -10.446 -1.584 -4.339 1.00 97.00 101 ASP A C 1
ATOM 808 O O . ASP A 1 101 ? -11.314 -1.802 -3.493 1.00 97.00 101 ASP A O 1
ATOM 812 N N . VAL A 1 102 ? -9.526 -2.499 -4.651 1.00 96.00 102 VAL A N 1
ATOM 813 C CA . VAL A 1 102 ? -9.422 -3.813 -4.000 1.00 96.00 102 VAL A CA 1
ATOM 814 C C . VAL A 1 102 ? -9.218 -3.671 -2.493 1.00 96.00 102 VAL A C 1
ATOM 816 O O . VAL A 1 102 ? -9.858 -4.382 -1.724 1.00 96.00 102 VAL A O 1
ATOM 819 N N . MET A 1 103 ? -8.373 -2.736 -2.054 1.00 96.88 103 MET A N 1
ATOM 820 C CA . MET A 1 103 ? -8.147 -2.475 -0.631 1.00 96.88 103 MET A CA 1
ATOM 821 C C . MET A 1 103 ? -9.382 -1.926 0.081 1.00 96.88 103 MET A C 1
ATOM 823 O O . MET A 1 103 ? -9.561 -2.211 1.265 1.00 96.88 103 MET A O 1
ATOM 827 N N . LYS A 1 104 ? -10.227 -1.150 -0.612 1.00 95.81 104 LYS A N 1
ATOM 828 C CA . LYS A 1 104 ? -11.517 -0.679 -0.072 1.00 95.81 104 LYS A CA 1
ATOM 829 C C . LYS A 1 104 ? -12.557 -1.788 -0.012 1.00 95.81 104 LYS A C 1
ATOM 831 O O . LYS A 1 104 ? -13.416 -1.748 0.864 1.00 95.81 104 LYS A O 1
ATOM 836 N N . GLY A 1 105 ? -12.493 -2.731 -0.951 1.00 90.69 105 GLY A N 1
ATOM 837 C CA . GLY A 1 105 ? -13.426 -3.842 -1.060 1.00 90.69 105 GLY A CA 1
ATOM 838 C C . GLY A 1 105 ? -13.496 -4.689 0.209 1.00 90.69 105 GLY A C 1
ATOM 839 O O . GLY A 1 105 ? -12.519 -4.825 0.957 1.00 90.69 105 GLY A O 1
ATOM 840 N N . GLU A 1 106 ? -14.673 -5.265 0.438 1.00 81.31 106 GLU A N 1
ATOM 841 C CA . GLU A 1 106 ? -14.900 -6.217 1.518 1.00 81.31 106 GLU A CA 1
ATOM 842 C C . GLU A 1 106 ? -14.264 -7.574 1.180 1.00 81.31 106 GLU A C 1
ATOM 844 O O . GLU A 1 106 ? -14.040 -7.917 0.016 1.00 81.31 106 GLU A O 1
ATOM 849 N N . VAL A 1 107 ? -13.918 -8.341 2.213 1.00 62.88 107 VAL A N 1
ATOM 850 C CA . VAL A 1 107 ? -13.547 -9.749 2.046 1.00 62.88 107 VAL A CA 1
ATOM 851 C C . VAL A 1 107 ? -14.797 -10.465 1.540 1.00 62.88 107 VAL A C 1
ATOM 853 O O . VAL A 1 107 ? -15.800 -10.465 2.248 1.00 62.88 107 VAL A O 1
ATOM 856 N N . GLU A 1 108 ? -14.757 -11.070 0.350 1.00 50.75 108 GLU A N 1
ATOM 857 C CA . GLU A 1 108 ? -15.816 -12.000 -0.050 1.00 50.75 108 GLU A CA 1
ATOM 858 C C . GLU A 1 108 ? -15.914 -13.072 1.041 1.00 50.75 108 GLU A C 1
ATOM 860 O O . GLU A 1 108 ? -14.970 -13.833 1.274 1.00 50.75 108 GLU A O 1
ATOM 865 N N . SER A 1 109 ? -17.027 -13.084 1.777 1.00 38.69 109 SER A N 1
ATOM 866 C CA . SER A 1 109 ? -17.329 -14.166 2.706 1.00 38.69 109 SER A CA 1
ATOM 867 C C . SER A 1 109 ? -17.304 -15.476 1.916 1.00 38.69 109 SER A C 1
ATOM 869 O O . SER A 1 109 ? -17.875 -15.491 0.820 1.00 38.69 109 SER A O 1
ATOM 871 N N . PRO A 1 110 ? -16.691 -16.564 2.422 1.00 40.72 110 PRO A N 1
ATOM 872 C CA . PRO A 1 110 ? -16.786 -17.854 1.760 1.00 40.72 110 PRO A CA 1
ATOM 873 C C . PRO A 1 110 ? -18.266 -18.169 1.569 1.00 40.72 110 PRO A C 1
ATOM 875 O O . PRO A 1 110 ? -19.009 -18.286 2.541 1.00 40.72 110 PRO A O 1
ATOM 878 N N . VAL A 1 111 ? -18.691 -18.217 0.307 1.00 48.84 111 VAL A N 1
ATOM 879 C CA . VAL A 1 111 ? -20.044 -18.603 -0.070 1.00 48.84 111 VAL A CA 1
ATOM 880 C C . VAL A 1 111 ? -20.201 -20.039 0.412 1.00 48.84 111 VAL A C 1
ATOM 882 O O . VAL A 1 111 ? -19.613 -20.953 -0.169 1.00 48.84 111 VAL A O 1
ATOM 885 N N . GLU A 1 112 ? -20.931 -20.232 1.514 1.00 42.12 112 GLU A N 1
ATOM 886 C CA . GLU A 1 112 ? -21.431 -21.542 1.912 1.00 42.12 112 GLU A CA 1
ATOM 887 C C . GLU A 1 112 ? -22.245 -22.064 0.730 1.00 42.12 112 GLU A C 1
ATOM 889 O O . GLU A 1 112 ? -23.384 -21.662 0.494 1.00 42.12 112 GLU A O 1
ATOM 894 N N . THR A 1 113 ? -21.609 -22.918 -0.072 1.00 41.75 113 THR A N 1
ATOM 895 C CA . THR A 1 113 ? -22.290 -23.697 -1.094 1.00 41.75 113 THR A CA 1
ATOM 896 C C . THR A 1 113 ? -23.163 -24.671 -0.326 1.00 41.75 113 THR A C 1
ATOM 898 O O . THR A 1 113 ? -22.711 -25.719 0.122 1.00 41.75 113 THR A O 1
ATOM 901 N N . SER A 1 114 ? -24.405 -24.260 -0.097 1.00 41.62 114 SER A N 1
ATOM 902 C CA . SER A 1 114 ? -25.469 -25.176 0.266 1.00 41.62 114 SER A CA 1
ATOM 903 C C . SER A 1 114 ? -25.691 -26.052 -0.965 1.00 41.62 114 SER A C 1
ATOM 905 O O . SER A 1 114 ? -26.270 -25.605 -1.953 1.00 41.62 114 SER A O 1
ATOM 907 N N . GLU A 1 115 ? -25.125 -27.259 -0.945 1.00 40.97 115 GLU A N 1
ATOM 908 C CA . GLU A 1 115 ? -25.522 -28.344 -1.841 1.00 40.97 115 GLU A CA 1
ATOM 909 C C . GLU A 1 115 ? -27.012 -28.617 -1.595 1.00 40.97 115 GLU A C 1
ATOM 911 O O . GLU A 1 115 ? -27.401 -29.085 -0.524 1.00 40.97 115 GLU A O 1
ATOM 916 N N . GLU A 1 116 ? -27.853 -28.267 -2.568 1.00 38.06 116 GLU A N 1
ATOM 917 C CA . GLU A 1 116 ? -29.289 -28.528 -2.547 1.00 38.06 116 GLU A CA 1
ATOM 918 C C . GLU A 1 116 ? -29.619 -29.624 -3.577 1.00 38.06 116 GLU A C 1
ATOM 920 O O . GLU A 1 116 ? -29.533 -29.384 -4.780 1.00 38.06 116 GLU A O 1
ATOM 925 N N . ASN A 1 117 ? -30.005 -30.791 -3.033 1.00 39.66 117 ASN A N 1
ATOM 926 C CA . ASN A 1 117 ? -30.703 -31.963 -3.608 1.00 39.66 117 ASN A CA 1
ATOM 927 C C . ASN A 1 117 ? -30.056 -32.807 -4.720 1.00 39.66 117 ASN A C 1
ATOM 929 O O . ASN A 1 117 ? -30.069 -32.399 -5.901 1.00 39.66 117 ASN A O 1
#

Foldseek 3Di:
DPPADDAPDDPGDGDPDPPCLVVQQEDAEEDEQLDDDPDALVNLQVNHAQGAYYEYEYDYPDQVPGDCPSVVSQLNAACHNYYYYHYRCPPPVVVRVVSRVSNNHDDPDPPPPPPDD